Protein AF-A0A521TB37-F1 (afdb_monomer_lite)

Radius of gyration: 13.16 Å; chains: 1; bounding box: 28×19×26 Å

Structure (mmCIF, N/CA/C/O backbone):
data_AF-A0A521TB37-F1
#
_entry.id   AF-A0A521TB37-F1
#
loop_
_atom_site.group_PDB
_atom_site.id
_atom_site.type_symbol
_atom_site.label_atom_id
_atom_site.label_alt_id
_atom_site.label_comp_id
_atom_site.label_asym_id
_atom_site.label_entity_id
_atom_site.label_seq_id
_atom_site.pdbx_PDB_ins_code
_atom_site.Cartn_x
_atom_site.Cartn_y
_atom_site.Cartn_z
_atom_site.occupancy
_atom_site.B_iso_or_equiv
_atom_site.auth_seq_id
_atom_site.auth_comp_id
_atom_site.auth_asym_id
_atom_site.auth_atom_id
_atom_site.pdbx_PDB_model_num
ATOM 1 N N . VAL A 1 1 ? -1.395 1.037 -8.148 1.00 64.50 1 VAL A N 1
ATOM 2 C CA . VAL A 1 1 ? -0.062 1.671 -8.197 1.00 64.50 1 VAL A CA 1
ATOM 3 C C . VAL A 1 1 ? 0.787 0.837 -9.128 1.00 64.50 1 VAL A C 1
ATOM 5 O O . VAL A 1 1 ? 0.788 -0.386 -9.017 1.00 64.50 1 VAL A O 1
ATOM 8 N N . THR A 1 2 ? 1.401 1.494 -10.101 1.00 56.59 2 THR A N 1
ATOM 9 C CA . THR A 1 2 ? 2.219 0.840 -11.123 1.00 56.59 2 THR A CA 1
ATOM 10 C C . THR A 1 2 ? 3.675 1.108 -10.795 1.00 56.59 2 THR A C 1
ATOM 12 O O . THR A 1 2 ? 4.006 2.217 -10.370 1.00 56.59 2 THR A O 1
ATOM 15 N N . ASP A 1 3 ? 4.520 0.094 -10.963 1.00 59.88 3 ASP A N 1
ATOM 16 C CA . ASP A 1 3 ? 5.959 0.246 -10.781 1.00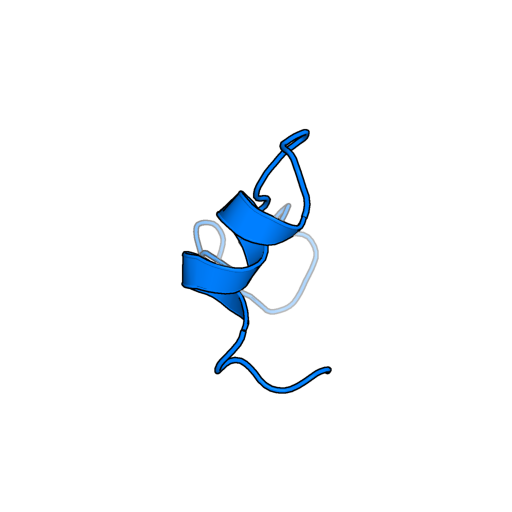 59.88 3 ASP A CA 1
ATOM 17 C C . ASP A 1 3 ? 6.518 1.344 -11.698 1.00 59.88 3 ASP A C 1
ATOM 19 O O . ASP A 1 3 ? 6.098 1.490 -12.849 1.00 59.88 3 ASP A O 1
ATOM 23 N N . ALA A 1 4 ? 7.480 2.110 -11.185 1.00 61.62 4 ALA A N 1
ATOM 24 C CA . ALA A 1 4 ? 8.119 3.199 -11.921 1.00 61.62 4 ALA A CA 1
ATOM 25 C C . ALA A 1 4 ? 9.080 2.698 -13.022 1.00 61.62 4 ALA A C 1
ATOM 27 O O . ALA A 1 4 ? 9.700 3.511 -13.701 1.00 61.62 4 ALA A O 1
ATOM 28 N N . GLY A 1 5 ? 9.212 1.378 -13.218 1.00 55.16 5 GLY A N 1
ATOM 29 C CA . GLY A 1 5 ? 9.979 0.779 -14.312 1.00 55.16 5 GLY A CA 1
ATOM 30 C C . GLY A 1 5 ? 11.494 0.837 -14.116 1.00 55.16 5 GLY A C 1
ATOM 31 O O . GLY A 1 5 ? 12.243 0.707 -15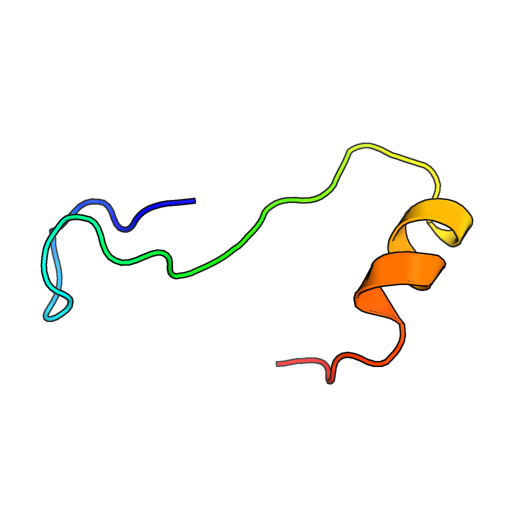.080 1.00 55.16 5 GLY A O 1
ATOM 32 N N . HIS A 1 6 ? 11.959 1.045 -12.880 1.00 57.88 6 HIS A N 1
ATOM 33 C CA . HIS A 1 6 ? 13.384 1.141 -12.541 1.00 57.88 6 HIS A CA 1
ATOM 34 C C . HIS A 1 6 ? 13.974 -0.170 -11.990 1.00 57.88 6 HIS A C 1
ATOM 36 O O . HIS A 1 6 ? 15.144 -0.204 -11.607 1.00 57.88 6 HIS A O 1
ATOM 42 N N . THR A 1 7 ? 13.192 -1.256 -11.948 1.00 63.44 7 THR A N 1
ATOM 43 C CA . THR A 1 7 ? 13.633 -2.586 -11.494 1.00 63.44 7 THR A CA 1
ATOM 44 C C . THR A 1 7 ? 13.121 -3.698 -12.420 1.00 63.44 7 THR A C 1
ATOM 46 O O . THR A 1 7 ? 12.467 -3.425 -13.418 1.00 63.44 7 THR A O 1
ATOM 49 N N . GLN A 1 8 ? 13.463 -4.956 -12.118 1.00 64.75 8 GLN A N 1
ATOM 50 C CA . GLN A 1 8 ? 13.293 -6.174 -12.938 1.00 64.75 8 GLN A CA 1
ATOM 51 C C . GLN A 1 8 ? 11.846 -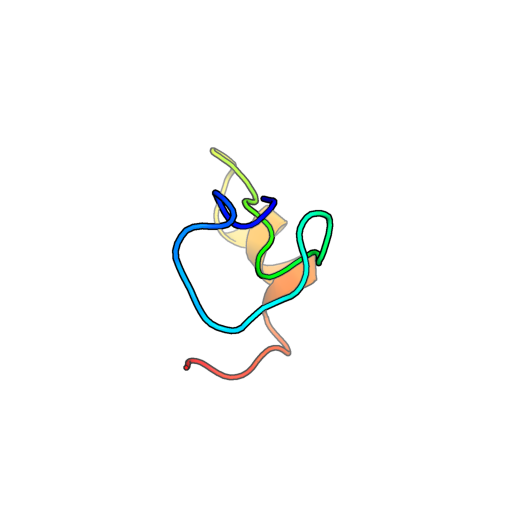6.512 -13.359 1.00 64.75 8 GLN A C 1
ATOM 53 O O . GLN A 1 8 ? 11.615 -7.535 -14.004 1.00 64.75 8 GLN A O 1
ATOM 58 N N . ILE A 1 9 ? 10.868 -5.690 -12.988 1.00 62.69 9 ILE A N 1
ATOM 59 C CA . ILE A 1 9 ? 9.461 -5.887 -13.303 1.00 62.69 9 ILE A CA 1
ATOM 60 C C . ILE A 1 9 ? 9.135 -5.121 -14.587 1.00 62.69 9 ILE A C 1
ATOM 62 O O . ILE A 1 9 ? 9.446 -3.940 -14.723 1.00 62.69 9 ILE A O 1
ATOM 66 N N . ALA A 1 10 ? 8.510 -5.803 -15.549 1.00 63.84 10 ALA A N 1
ATOM 67 C CA . ALA A 1 10 ? 8.142 -5.188 -16.817 1.00 63.84 10 ALA A CA 1
ATOM 68 C C . ALA A 1 10 ? 7.254 -3.944 -16.587 1.00 63.84 10 ALA A C 1
ATOM 70 O O . ALA A 1 10 ? 6.324 -3.998 -15.765 1.00 63.84 10 ALA A O 1
ATOM 71 N N . PRO A 1 11 ? 7.505 -2.833 -17.306 1.00 63.53 11 PRO A N 1
ATOM 72 C CA . PRO A 1 11 ? 6.714 -1.618 -17.170 1.00 63.53 11 PRO A CA 1
ATOM 73 C C . PRO A 1 11 ? 5.234 -1.909 -17.440 1.00 63.53 11 PRO A C 1
ATOM 75 O O . PRO A 1 11 ? 4.889 -2.617 -18.384 1.00 63.53 11 PRO A O 1
ATOM 78 N N . GLY A 1 12 ? 4.359 -1.375 -16.585 1.00 67.25 12 GLY A N 1
ATOM 79 C CA . GLY A 1 12 ? 2.914 -1.629 -16.639 1.00 67.25 12 GLY A CA 1
ATOM 80 C C . GLY A 1 12 ? 2.412 -2.743 -15.713 1.00 67.25 12 GLY A C 1
ATOM 81 O O . GLY A 1 12 ? 1.203 -2.950 -15.628 1.00 67.25 12 GLY A O 1
ATOM 82 N N . THR A 1 13 ? 3.291 -3.427 -14.978 1.00 73.25 13 THR A N 1
ATOM 83 C CA . THR A 1 13 ? 2.866 -4.417 -13.975 1.00 73.25 13 THR A CA 1
ATOM 84 C C . THR A 1 13 ? 2.218 -3.729 -12.767 1.00 73.25 13 THR A C 1
ATOM 86 O O . THR A 1 13 ? 2.794 -2.814 -12.172 1.00 73.25 13 THR A O 1
ATOM 89 N N . ILE A 1 14 ? 1.023 -4.182 -12.379 1.00 74.31 14 ILE A N 1
ATOM 90 C CA . ILE A 1 14 ? 0.340 -3.731 -11.157 1.00 74.31 14 ILE A CA 1
ATOM 91 C C . ILE A 1 14 ? 0.992 -4.433 -9.961 1.00 74.31 14 ILE A C 1
ATOM 93 O O . ILE A 1 14 ? 0.869 -5.647 -9.823 1.00 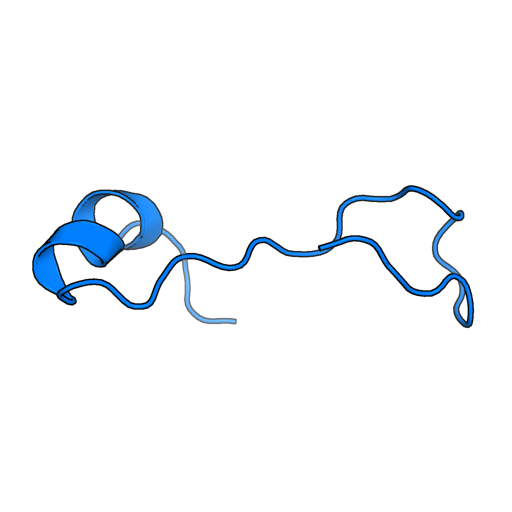74.31 14 ILE A O 1
ATOM 97 N N . THR A 1 15 ? 1.686 -3.681 -9.103 1.00 77.50 15 THR A N 1
ATOM 98 C CA . THR A 1 15 ? 2.452 -4.238 -7.970 1.00 77.50 15 THR A CA 1
ATOM 99 C C . THR A 1 15 ? 1.770 -4.036 -6.624 1.00 77.50 15 THR A C 1
ATOM 101 O O . THR A 1 15 ? 1.893 -4.876 -5.738 1.00 77.50 15 THR A O 1
ATOM 104 N N . CYS A 1 16 ? 1.022 -2.947 -6.458 1.00 79.25 16 CYS A N 1
ATOM 105 C CA . CYS A 1 16 ? 0.262 -2.691 -5.242 1.00 79.25 16 CYS A CA 1
ATOM 106 C C . CYS A 1 16 ? -0.979 -1.834 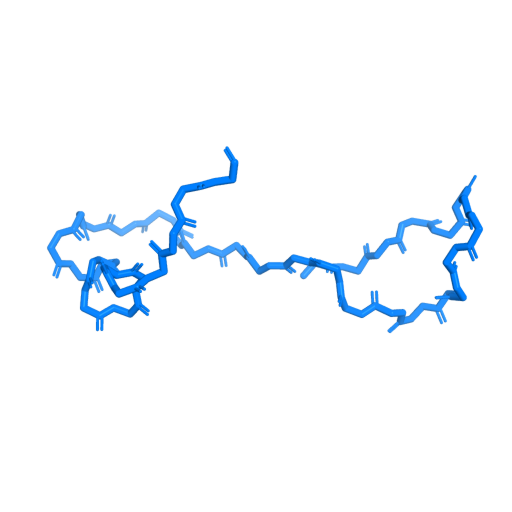-5.507 1.00 79.25 16 CYS A C 1
ATOM 108 O O . CYS A 1 16 ? -1.126 -1.183 -6.550 1.00 79.25 16 CYS A O 1
ATOM 110 N N . ILE A 1 17 ? -1.894 -1.831 -4.543 1.00 80.69 17 ILE A N 1
ATOM 111 C CA . ILE A 1 17 ? -3.097 -1.002 -4.537 1.00 80.69 17 ILE A CA 1
ATOM 112 C C . ILE A 1 17 ? -3.076 -0.100 -3.303 1.00 80.69 17 ILE A C 1
ATOM 114 O O . ILE A 1 17 ? -2.632 -0.511 -2.236 1.00 80.69 17 ILE A O 1
ATOM 118 N N . SER A 1 18 ? -3.537 1.138 -3.462 1.00 80.50 18 SER A N 1
ATOM 119 C CA . SER A 1 18 ? -3.716 2.081 -2.358 1.00 80.50 18 SER A CA 1
ATOM 120 C C . SER A 1 18 ? -5.208 2.220 -2.090 1.00 80.50 18 SER A C 1
ATOM 122 O O . SER A 1 18 ? -5.970 2.476 -3.021 1.00 80.50 18 SER A O 1
ATOM 124 N N . ILE A 1 19 ? -5.622 2.043 -0.837 1.00 83.31 19 ILE A N 1
ATOM 125 C CA . ILE A 1 19 ? -7.018 2.159 -0.408 1.00 83.31 19 ILE A CA 1
ATOM 126 C C . ILE A 1 19 ? -7.066 3.207 0.705 1.00 83.31 19 ILE A C 1
ATOM 128 O O . ILE A 1 19 ? -6.444 3.024 1.748 1.00 83.31 19 ILE A O 1
ATOM 132 N N . GLY A 1 20 ? -7.775 4.313 0.469 1.00 84.44 20 GLY A N 1
ATOM 133 C CA . GLY A 1 20 ? -7.983 5.381 1.452 1.00 84.44 20 GLY A CA 1
ATOM 134 C C . GLY A 1 20 ? -7.654 6.797 0.947 1.00 84.44 20 GLY A C 1
ATOM 135 O O . GLY A 1 20 ? -7.356 6.972 -0.236 1.00 84.44 20 GLY A O 1
ATOM 136 N N . PRO A 1 21 ? -7.708 7.810 1.840 1.00 80.81 21 PRO A N 1
ATOM 137 C CA . PRO A 1 21 ? -8.038 7.687 3.264 1.00 80.81 21 PRO A CA 1
ATOM 138 C C . PRO A 1 21 ? -9.538 7.432 3.487 1.00 80.81 21 PRO A C 1
ATOM 140 O O . PRO A 1 21 ? -10.387 8.115 2.920 1.00 80.81 21 PRO A O 1
ATOM 143 N N . ALA A 1 22 ? -9.863 6.434 4.311 1.00 85.88 22 ALA A N 1
ATOM 144 C CA . ALA A 1 22 ? -11.227 6.068 4.692 1.00 85.88 22 ALA A CA 1
ATOM 145 C C . ALA A 1 22 ? -11.228 5.454 6.107 1.00 85.88 22 ALA A C 1
ATOM 147 O O . ALA A 1 22 ? -10.170 5.028 6.571 1.00 85.88 22 ALA A O 1
ATOM 148 N N . PRO A 1 23 ? -12.380 5.405 6.801 1.00 89.94 23 PRO A N 1
ATOM 149 C CA . PRO A 1 23 ? -12.492 4.732 8.093 1.00 89.94 23 PRO A CA 1
ATOM 150 C C . PRO A 1 23 ? -12.022 3.270 8.036 1.00 89.94 23 PRO A C 1
ATOM 152 O O . PRO A 1 23 ? -12.350 2.550 7.093 1.00 89.94 23 PRO A O 1
ATOM 155 N N . GLU A 1 24 ? -11.292 2.835 9.064 1.00 88.12 24 GLU A N 1
ATOM 156 C CA . GLU A 1 24 ? -10.696 1.492 9.185 1.00 88.12 24 GLU A CA 1
ATOM 157 C C . GLU A 1 24 ? -11.718 0.375 8.936 1.00 88.12 24 GLU A C 1
ATOM 159 O O . GLU A 1 24 ? -11.511 -0.478 8.080 1.00 88.12 24 GLU A O 1
ATOM 164 N N . ASN A 1 25 ? -12.905 0.471 9.543 1.00 89.94 25 ASN A N 1
ATOM 165 C CA . ASN A 1 25 ? -13.987 -0.503 9.373 1.00 89.94 25 ASN A CA 1
ATOM 166 C C . ASN A 1 25 ? -14.496 -0.662 7.925 1.00 89.94 25 ASN A C 1
ATOM 168 O O . ASN A 1 25 ? -15.178 -1.641 7.616 1.00 89.94 25 ASN A O 1
ATOM 172 N N . LEU A 1 26 ? -14.257 0.320 7.053 1.00 87.62 26 LEU A N 1
ATOM 173 C CA . LEU A 1 26 ? -14.597 0.251 5.636 1.00 87.62 26 LEU A CA 1
ATOM 174 C C . LEU A 1 26 ? -13.465 -0.394 4.832 1.00 87.62 26 LEU A C 1
ATOM 176 O O . LEU A 1 26 ? -13.744 -1.138 3.895 1.00 87.62 26 LEU A O 1
ATOM 180 N N . ILE A 1 27 ? -12.215 -0.125 5.213 1.00 87.50 27 ILE A N 1
ATOM 181 C CA . ILE A 1 27 ? -11.018 -0.703 4.596 1.00 87.50 27 ILE A CA 1
ATOM 182 C C . ILE A 1 27 ? -10.924 -2.197 4.940 1.00 87.50 27 ILE A C 1
ATOM 184 O O . ILE A 1 27 ? -10.768 -3.020 4.039 1.00 87.50 27 ILE A O 1
ATOM 188 N N . ASP A 1 28 ? -11.171 -2.570 6.196 1.00 87.56 28 ASP A N 1
ATOM 189 C CA . ASP A 1 28 ? -11.105 -3.956 6.679 1.00 87.56 28 ASP A CA 1
ATOM 190 C C . ASP A 1 28 ? -12.122 -4.889 6.021 1.00 87.56 28 ASP A C 1
ATOM 192 O O . ASP A 1 28 ? -11.853 -6.075 5.857 1.00 87.56 28 ASP A O 1
ATOM 196 N N . LYS A 1 29 ? -13.268 -4.378 5.552 1.00 90.12 29 LYS A N 1
ATOM 197 C CA . LYS A 1 29 ? -14.214 -5.183 4.751 1.00 90.12 29 LYS A CA 1
ATOM 198 C C . LYS A 1 29 ? -13.611 -5.684 3.438 1.00 90.12 29 LYS A C 1
ATOM 200 O O . LYS A 1 29 ? -14.152 -6.609 2.842 1.00 90.12 29 LYS A O 1
ATOM 205 N N . ILE A 1 30 ? -12.557 -5.027 2.958 1.00 85.00 30 ILE A N 1
ATOM 206 C CA . ILE A 1 30 ? -11.906 -5.297 1.676 1.00 85.00 30 ILE A CA 1
ATOM 207 C C . ILE A 1 30 ? -10.557 -5.988 1.905 1.00 85.00 30 ILE A C 1
ATOM 209 O O . ILE A 1 30 ? -10.182 -6.861 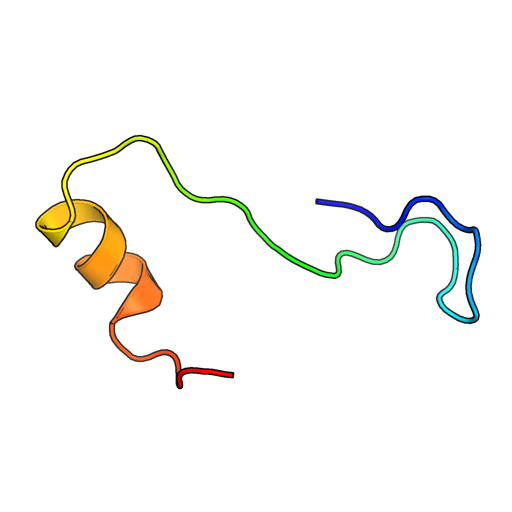1.126 1.00 85.00 30 ILE A O 1
ATOM 213 N N . THR A 1 31 ? -9.826 -5.610 2.960 1.00 89.56 31 THR A N 1
ATOM 214 C CA . THR A 1 31 ? -8.458 -6.089 3.219 1.00 89.56 31 THR A CA 1
ATOM 215 C C . THR A 1 31 ? -8.316 -7.009 4.429 1.00 89.56 31 THR A C 1
ATOM 217 O O . THR A 1 31 ? -7.232 -7.547 4.619 1.00 89.56 31 THR A O 1
ATOM 220 N N . GLY A 1 32 ? -9.359 -7.215 5.237 1.00 87.00 32 GLY A N 1
ATOM 221 C CA . GLY A 1 32 ? -9.274 -7.933 6.518 1.00 87.00 32 GLY A CA 1
ATOM 222 C C . GLY A 1 32 ? -8.875 -9.409 6.411 1.00 87.00 32 GLY A C 1
ATOM 223 O O . GLY A 1 32 ? -8.275 -9.946 7.338 1.00 87.00 32 GLY A O 1
ATOM 224 N N . ASP A 1 33 ? -9.137 -10.044 5.266 1.00 90.81 33 ASP A N 1
ATOM 225 C CA . ASP A 1 33 ? -8.729 -11.431 4.991 1.00 90.81 33 ASP A CA 1
ATOM 226 C C . ASP A 1 33 ? -7.312 -11.536 4.389 1.00 90.81 33 ASP A C 1
ATOM 228 O O . ASP A 1 33 ? -6.785 -12.637 4.190 1.00 90.81 33 ASP A O 1
ATOM 232 N N . LEU A 1 34 ? -6.677 -10.403 4.066 1.00 89.38 34 LEU A N 1
ATOM 233 C CA . LEU A 1 34 ? -5.319 -10.374 3.531 1.00 89.38 34 LEU A CA 1
ATOM 234 C C . LEU A 1 34 ? -4.306 -10.518 4.666 1.00 89.38 34 LEU A C 1
ATOM 236 O O . LEU A 1 34 ? -4.428 -9.921 5.733 1.00 89.38 34 LEU A O 1
ATOM 240 N N . LYS A 1 35 ? -3.257 -11.304 4.421 1.00 81.00 35 LYS A N 1
ATOM 241 C CA . LYS A 1 35 ? -2.158 -11.445 5.375 1.00 81.00 35 LYS A CA 1
ATOM 242 C C . LYS A 1 35 ? -1.306 -10.184 5.376 1.00 81.00 35 LYS A C 1
ATOM 244 O O . LYS A 1 35 ? -1.027 -9.618 4.319 1.00 81.00 35 LYS A O 1
ATOM 249 N N . LEU A 1 36 ? -0.858 -9.801 6.565 1.00 82.50 36 LEU A N 1
ATOM 250 C CA . LEU A 1 36 ? 0.186 -8.796 6.713 1.00 82.50 36 LEU A CA 1
ATOM 251 C C . LEU A 1 36 ? 1.477 -9.320 6.063 1.00 82.50 36 LEU A C 1
ATOM 253 O O . LEU A 1 36 ? 1.770 -10.515 6.167 1.00 82.50 36 LEU A O 1
ATOM 257 N N . LEU A 1 37 ? 2.167 -8.430 5.341 1.00 72.75 37 LEU A N 1
ATOM 258 C CA . LEU A 1 37 ? 3.377 -8.730 4.568 1.00 72.75 37 LEU A CA 1
ATOM 259 C C . LEU A 1 37 ? 4.556 -9.108 5.474 1.00 72.75 37 LEU A C 1
ATOM 261 O O . LEU A 1 37 ? 4.722 -8.440 6.521 1.00 72.75 37 LEU A O 1
#

Secondary structure (DSSP, 8-state):
-B--S-SSSPTT-B------SS-HHHHHHHHTTSPP-

Sequence (37 aa):
VTDAGHTQIAPGTITCISIGPAPENLIDKITGDLKLL

Foldseek 3Di:
DWDPCPDPDHGPDDDDDDDDPDDPVVVCVPCVPPDDD

pLDDT: mean 76.75, std 11.47, range [55.16, 90.81]